Protein AF-A0A653HAN1-F1 (afdb_monomer_lite)

Structure (mmCIF, N/CA/C/O backbone):
data_AF-A0A653HAN1-F1
#
_entry.id   AF-A0A653HAN1-F1
#
loop_
_atom_site.group_PDB
_atom_site.id
_atom_site.type_symbol
_atom_site.label_atom_id
_atom_site.label_alt_id
_atom_site.label_comp_id
_atom_site.label_asym_id
_atom_site.label_entity_id
_atom_site.label_seq_id
_atom_site.pdbx_PDB_ins_code
_atom_site.Cartn_x
_atom_site.Cartn_y
_atom_site.Cartn_z
_atom_site.occupancy
_atom_site.B_iso_or_equiv
_atom_site.auth_seq_id
_atom_site.auth_comp_id
_atom_site.auth_asym_id
_atom_site.auth_atom_id
_atom_site.pdbx_PDB_model_num
ATOM 1 N N . MET A 1 1 ? 13.012 9.417 -25.293 1.00 41.69 1 MET A N 1
ATOM 2 C CA . MET A 1 1 ? 13.480 8.548 -24.199 1.00 41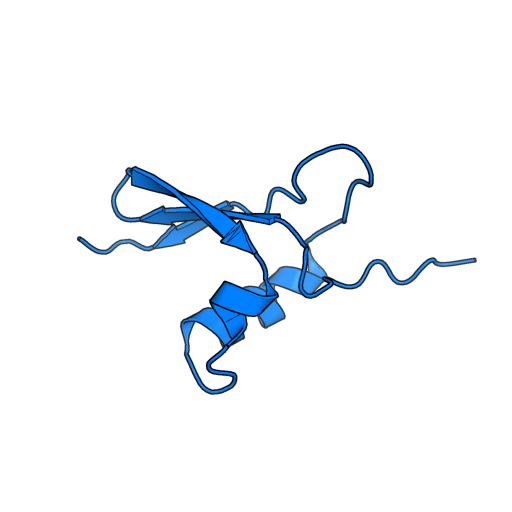.69 1 MET A CA 1
ATOM 3 C C . MET A 1 1 ? 12.451 8.693 -23.107 1.00 41.69 1 MET A C 1
ATOM 5 O O . MET A 1 1 ? 12.414 9.728 -22.459 1.00 41.69 1 MET A O 1
ATOM 9 N N . SER A 1 2 ? 11.508 7.758 -23.065 1.00 45.44 2 SER A N 1
ATOM 10 C CA . SER A 1 2 ? 10.496 7.696 -22.019 1.00 45.44 2 SER A CA 1
ATOM 11 C C . SER A 1 2 ? 11.116 6.836 -20.933 1.00 45.44 2 SER A C 1
ATOM 13 O O . SER A 1 2 ? 11.216 5.627 -21.111 1.00 45.44 2 SER A O 1
ATOM 15 N N . ASP A 1 3 ? 11.656 7.456 -19.890 1.00 48.31 3 ASP A N 1
ATOM 16 C CA . ASP A 1 3 ? 12.017 6.701 -18.698 1.00 48.31 3 ASP A CA 1
ATOM 17 C C . ASP A 1 3 ? 10.700 6.180 -18.113 1.00 48.31 3 ASP A C 1
ATOM 19 O O . ASP A 1 3 ? 9.870 6.957 -17.639 1.00 48.31 3 ASP A O 1
ATOM 23 N N . ASP A 1 4 ? 10.455 4.876 -18.258 1.00 52.66 4 ASP A N 1
ATOM 24 C CA . ASP A 1 4 ? 9.321 4.188 -17.648 1.00 52.66 4 ASP A CA 1
ATOM 25 C C . ASP A 1 4 ? 9.519 4.218 -16.134 1.00 52.66 4 ASP A C 1
ATOM 27 O O . ASP A 1 4 ? 10.216 3.412 -15.518 1.00 52.66 4 ASP A O 1
ATOM 31 N N . TYR A 1 5 ? 8.936 5.244 -15.547 1.00 58.94 5 TYR A N 1
ATOM 32 C CA . TYR A 1 5 ? 8.940 5.569 -14.140 1.00 58.94 5 TYR A CA 1
ATOM 33 C C . TYR A 1 5 ? 8.114 4.542 -13.334 1.00 58.94 5 TYR A C 1
ATOM 35 O O . TYR A 1 5 ? 6.991 4.801 -12.908 1.00 58.94 5 TYR A O 1
ATOM 43 N N . ALA A 1 6 ? 8.662 3.342 -13.147 1.00 69.50 6 ALA A N 1
ATOM 44 C CA . ALA A 1 6 ? 8.033 2.267 -12.383 1.00 69.50 6 ALA A CA 1
ATOM 45 C C . ALA A 1 6 ? 8.264 2.426 -10.868 1.00 69.50 6 ALA A C 1
ATOM 47 O O . ALA A 1 6 ? 9.346 2.827 -10.432 1.00 69.50 6 ALA A O 1
ATOM 48 N N . LEU A 1 7 ? 7.265 2.061 -10.053 1.00 76.88 7 LEU A N 1
ATOM 49 C CA . LEU A 1 7 ? 7.452 1.903 -8.608 1.00 76.88 7 LEU A CA 1
ATOM 50 C C . LEU A 1 7 ? 8.519 0.836 -8.338 1.00 76.88 7 LEU A C 1
ATOM 52 O O . LEU A 1 7 ? 8.425 -0.297 -8.808 1.00 76.88 7 LEU A O 1
ATOM 56 N N . THR A 1 8 ? 9.511 1.195 -7.536 1.00 83.44 8 THR A N 1
ATOM 57 C CA . THR A 1 8 ? 10.512 0.270 -6.996 1.00 83.44 8 THR A CA 1
ATOM 58 C C . THR A 1 8 ? 10.125 -0.175 -5.588 1.00 83.44 8 THR A C 1
ATOM 60 O O . THR A 1 8 ? 9.341 0.491 -4.914 1.00 83.44 8 THR A O 1
ATOM 63 N N . GLU A 1 9 ? 10.720 -1.262 -5.097 1.00 85.50 9 GLU A N 1
ATOM 64 C CA . GLU A 1 9 ? 10.524 -1.759 -3.723 1.00 85.50 9 GLU A CA 1
ATOM 65 C C . GLU A 1 9 ? 10.742 -0.673 -2.648 1.00 85.50 9 GLU A C 1
ATOM 67 O O . GLU A 1 9 ? 10.031 -0.652 -1.641 1.00 85.50 9 GLU A O 1
ATOM 72 N N . ASP A 1 10 ? 11.656 0.272 -2.893 1.00 85.19 10 ASP A N 1
ATOM 73 C CA . ASP A 1 10 ? 12.003 1.374 -1.983 1.00 85.19 10 ASP A CA 1
ATOM 74 C C . ASP A 1 10 ? 11.136 2.633 -2.163 1.00 85.19 10 ASP A C 1
ATOM 76 O O . ASP A 1 10 ? 11.296 3.621 -1.439 1.00 85.19 10 ASP A O 1
ATOM 80 N N . SER A 1 11 ? 10.200 2.623 -3.115 1.00 83.38 11 SER A N 1
ATOM 81 C CA . SER A 1 11 ? 9.309 3.756 -3.362 1.00 83.38 11 SER A CA 1
ATOM 82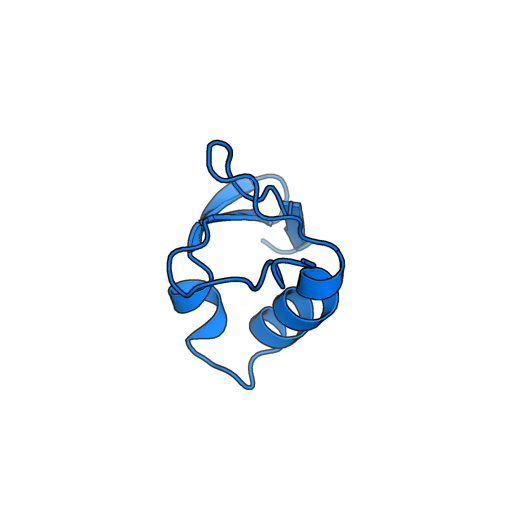 C C . SER A 1 11 ? 8.448 4.027 -2.132 1.00 83.38 11 SER A C 1
ATOM 84 O O . SER A 1 11 ? 7.716 3.154 -1.668 1.00 83.38 11 SER A O 1
ATOM 86 N N . ARG A 1 12 ? 8.546 5.240 -1.579 1.00 85.44 12 ARG A N 1
ATOM 87 C CA . ARG A 1 12 ? 7.805 5.644 -0.375 1.00 85.44 12 ARG A CA 1
ATOM 88 C C . ARG A 1 12 ? 6.350 5.935 -0.722 1.00 85.44 12 ARG A C 1
ATOM 90 O O . ARG A 1 12 ? 6.092 6.702 -1.641 1.00 85.44 12 ARG A O 1
ATOM 97 N N . ILE A 1 13 ? 5.432 5.372 0.056 1.00 84.38 13 ILE A N 1
ATOM 98 C CA . ILE A 1 13 ? 3.981 5.485 -0.116 1.00 84.38 13 ILE A CA 1
ATOM 99 C C . ILE A 1 13 ? 3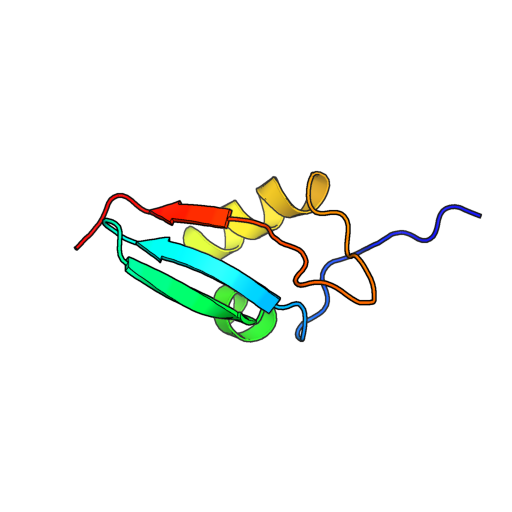.368 6.066 1.160 1.00 84.38 13 ILE A C 1
ATOM 101 O O . ILE A 1 13 ? 3.704 5.627 2.264 1.00 84.38 13 ILE A O 1
ATOM 105 N N . GLU A 1 14 ? 2.463 7.033 1.007 1.00 87.75 14 GLU A N 1
ATOM 106 C CA . GLU A 1 14 ? 1.695 7.618 2.108 1.00 87.75 14 GLU A CA 1
ATOM 107 C C . GLU A 1 14 ? 0.285 7.011 2.157 1.00 87.75 14 GLU A C 1
ATOM 109 O O . GLU A 1 14 ? -0.458 7.012 1.177 1.00 87.75 14 GLU A O 1
ATOM 114 N N . LEU A 1 15 ? -0.098 6.488 3.319 1.00 87.31 15 LEU A N 1
ATOM 115 C CA . LEU A 1 15 ? -1.427 5.939 3.569 1.00 87.31 15 LEU A CA 1
ATOM 116 C C . LEU A 1 15 ? -2.165 6.832 4.553 1.00 87.31 15 LEU A C 1
ATOM 118 O O . LEU A 1 15 ? -1.664 7.096 5.645 1.00 87.31 15 LEU A O 1
ATOM 122 N N . ASN A 1 16 ? -3.381 7.227 4.206 1.00 89.50 16 ASN A N 1
ATOM 123 C CA . ASN A 1 16 ? -4.313 7.867 5.115 1.00 89.50 16 ASN A CA 1
ATOM 124 C C . ASN A 1 16 ? -5.390 6.850 5.510 1.00 89.50 16 ASN A C 1
ATOM 126 O O . ASN A 1 16 ? -6.270 6.526 4.716 1.00 89.50 16 ASN A O 1
ATOM 130 N N . VAL A 1 17 ? -5.297 6.318 6.726 1.00 91.25 17 VAL A N 1
ATOM 131 C CA . VAL A 1 17 ? -6.200 5.282 7.242 1.00 91.25 17 VAL A CA 1
ATOM 132 C C . VAL A 1 17 ? -7.061 5.886 8.343 1.00 91.25 17 VAL A C 1
ATOM 134 O O . VAL A 1 17 ? -6.536 6.244 9.398 1.00 91.25 17 VAL A O 1
ATOM 137 N N . GLY A 1 18 ? -8.356 6.076 8.079 1.00 91.88 18 GLY A N 1
ATOM 138 C CA . GLY A 1 18 ? -9.292 6.672 9.043 1.00 91.88 18 GLY A CA 1
ATOM 139 C C . GLY A 1 18 ? -8.888 8.074 9.526 1.00 91.88 18 GLY A C 1
ATOM 140 O O . GLY A 1 18 ? -9.167 8.443 10.664 1.00 91.88 18 GLY A O 1
ATOM 141 N N . GLY A 1 19 ? -8.167 8.846 8.703 1.00 89.12 19 GLY A N 1
ATOM 142 C CA . GLY A 1 19 ? -7.628 10.164 9.064 1.00 89.12 19 GLY A CA 1
ATOM 143 C C . GLY A 1 19 ? -6.208 10.142 9.643 1.00 89.12 19 GLY A C 1
ATOM 144 O O . GLY A 1 19 ? -5.621 11.204 9.853 1.00 89.12 19 GLY A O 1
ATOM 145 N N . LYS A 1 20 ? -5.620 8.962 9.884 1.00 91.88 20 LYS A N 1
ATOM 146 C CA . LYS A 1 20 ? -4.247 8.820 10.383 1.00 91.88 20 LYS A CA 1
ATOM 147 C C . LYS A 1 20 ? -3.266 8.531 9.248 1.00 91.88 20 LYS A C 1
ATOM 149 O O . LYS A 1 20 ? -3.447 7.588 8.482 1.00 91.88 20 LYS A O 1
ATOM 154 N N . LYS A 1 21 ? -2.193 9.323 9.183 1.00 91.38 21 LYS A N 1
ATOM 155 C CA . LYS A 1 21 ? -1.146 9.205 8.161 1.00 91.38 21 LYS A CA 1
ATOM 156 C C . LYS A 1 21 ? -0.064 8.203 8.560 1.00 91.38 21 LYS A C 1
ATOM 158 O O . LYS A 1 21 ? 0.461 8.254 9.672 1.00 91.38 21 LYS A O 1
ATOM 163 N N . TYR A 1 22 ? 0.296 7.336 7.624 1.00 90.50 22 TYR A N 1
ATOM 164 C CA . TYR A 1 22 ? 1.391 6.378 7.714 1.00 90.50 22 TYR A CA 1
ATOM 165 C C . TYR A 1 22 ? 2.279 6.506 6.481 1.00 90.50 22 TYR A C 1
ATOM 167 O O . TYR A 1 22 ? 1.791 6.777 5.390 1.00 90.50 22 TYR A O 1
ATOM 175 N N . ILE A 1 23 ? 3.578 6.267 6.644 1.00 90.06 23 ILE A N 1
ATOM 176 C CA . ILE A 1 23 ? 4.523 6.191 5.527 1.00 90.06 23 ILE A CA 1
ATOM 177 C C . ILE A 1 23 ? 5.139 4.797 5.536 1.00 90.06 23 ILE A C 1
ATOM 179 O O . ILE A 1 23 ? 5.626 4.339 6.568 1.00 90.06 23 ILE A O 1
ATOM 183 N N . THR A 1 24 ? 5.125 4.138 4.384 1.00 90.19 24 THR A N 1
ATOM 184 C CA . THR A 1 24 ? 5.729 2.817 4.171 1.00 90.19 24 THR A CA 1
ATOM 185 C C . THR A 1 24 ? 6.454 2.784 2.825 1.00 90.19 24 THR A C 1
ATOM 187 O O . THR A 1 24 ? 6.524 3.803 2.137 1.00 90.19 24 THR A O 1
ATOM 190 N N . THR A 1 25 ? 7.013 1.639 2.446 1.00 89.44 25 THR A N 1
ATOM 191 C CA . THR A 1 25 ? 7.544 1.406 1.099 1.00 89.44 25 THR A CA 1
ATOM 192 C C . THR A 1 25 ? 6.618 0.499 0.298 1.00 89.44 25 THR A C 1
ATOM 194 O O . THR A 1 25 ? 5.858 -0.293 0.865 1.00 89.44 25 THR A O 1
ATOM 197 N N . PHE A 1 26 ? 6.686 0.605 -1.027 1.00 87.88 26 PHE A N 1
ATOM 198 C CA . PHE A 1 26 ? 5.948 -0.254 -1.944 1.00 87.88 26 PHE A CA 1
ATOM 199 C C . PHE A 1 26 ? 6.239 -1.736 -1.682 1.00 87.88 26 PHE A C 1
ATOM 201 O O . PHE A 1 26 ? 5.300 -2.517 -1.564 1.00 87.88 26 PHE A O 1
ATOM 208 N N . GLY A 1 27 ? 7.503 -2.112 -1.475 1.00 89.88 27 GLY A N 1
ATOM 209 C CA . GLY A 1 27 ? 7.882 -3.500 -1.206 1.00 89.88 27 GLY A CA 1
ATOM 210 C C . GLY A 1 27 ? 7.252 -4.081 0.060 1.00 89.88 27 GLY A C 1
ATOM 211 O O . GLY A 1 27 ? 6.757 -5.208 0.078 1.00 89.88 27 GLY A O 1
ATOM 212 N N . LEU A 1 28 ? 7.183 -3.281 1.130 1.00 92.19 28 LEU A N 1
ATOM 213 C CA . LEU A 1 28 ? 6.504 -3.675 2.368 1.00 92.19 28 LEU A CA 1
ATOM 214 C C . LEU A 1 28 ? 4.990 -3.783 2.179 1.00 92.19 28 LEU A C 1
ATOM 216 O O . LEU A 1 28 ? 4.371 -4.730 2.665 1.00 92.19 28 LEU A O 1
ATOM 220 N N . LEU A 1 29 ? 4.403 -2.824 1.467 1.00 89.81 29 LEU A N 1
ATOM 221 C CA . LEU A 1 29 ? 2.969 -2.760 1.219 1.00 89.81 29 LEU A CA 1
ATOM 222 C C . LEU A 1 29 ? 2.483 -3.899 0.306 1.00 89.81 29 LEU A C 1
ATOM 224 O O . LEU A 1 29 ? 1.420 -4.469 0.544 1.00 89.81 29 LEU A O 1
ATOM 228 N N . CYS A 1 30 ? 3.288 -4.270 -0.689 1.00 91.12 30 CYS A N 1
ATOM 229 C CA . CYS A 1 30 ? 3.017 -5.331 -1.657 1.00 91.12 30 CYS A CA 1
ATOM 230 C C . CYS A 1 30 ? 3.671 -6.677 -1.315 1.00 91.12 30 CYS A C 1
ATOM 232 O O . CYS A 1 30 ? 3.683 -7.591 -2.142 1.00 91.12 30 CYS A O 1
ATOM 234 N N . LYS A 1 31 ? 4.155 -6.855 -0.077 1.00 93.19 31 LYS A N 1
ATOM 235 C CA . LYS A 1 31 ? 4.757 -8.117 0.380 1.00 93.19 31 LYS A CA 1
ATOM 236 C C . LYS A 1 31 ? 3.835 -9.324 0.166 1.00 93.19 31 LYS A C 1
ATOM 238 O O . LYS A 1 31 ? 4.306 -10.416 -0.141 1.00 93.19 31 LYS A O 1
ATOM 243 N N . CYS A 1 32 ? 2.524 -9.128 0.319 1.00 93.50 32 CYS A N 1
ATOM 244 C CA . CYS A 1 32 ? 1.505 -10.092 -0.086 1.00 93.50 32 CYS A CA 1
ATOM 245 C C . CYS A 1 32 ? 0.898 -9.655 -1.427 1.00 93.50 32 CYS A C 1
ATOM 247 O O . CYS A 1 32 ? 0.019 -8.788 -1.456 1.00 93.50 32 CYS A O 1
ATOM 249 N N . LYS A 1 33 ? 1.378 -10.248 -2.527 1.00 90.38 33 LYS A N 1
ATOM 250 C CA . LYS A 1 33 ? 1.007 -9.856 -3.899 1.00 90.38 33 LYS A CA 1
ATOM 251 C C . LYS A 1 33 ? -0.482 -10.036 -4.204 1.00 90.38 33 LYS A C 1
ATOM 253 O O . LYS A 1 33 ? -1.050 -9.221 -4.917 1.00 90.38 33 LYS A O 1
ATOM 258 N N . ASP A 1 34 ? -1.115 -11.033 -3.590 1.00 92.94 34 ASP A N 1
ATOM 259 C CA . ASP A 1 34 ? -2.539 -11.337 -3.791 1.00 92.94 34 ASP A CA 1
ATOM 260 C C . ASP A 1 34 ? -3.460 -10.523 -2.866 1.00 92.94 34 ASP A C 1
ATOM 262 O O . ASP A 1 34 ? -4.679 -10.702 -2.858 1.00 92.94 34 ASP A O 1
ATOM 266 N N . SER A 1 35 ? -2.897 -9.632 -2.042 1.00 92.62 35 SER A N 1
ATOM 267 C CA . SER A 1 35 ? -3.700 -8.787 -1.165 1.00 92.62 35 SER A CA 1
ATOM 268 C C . SER A 1 35 ? -4.418 -7.692 -1.951 1.00 92.62 35 SER A C 1
ATOM 270 O O . SER A 1 35 ? -3.865 -7.075 -2.863 1.00 92.62 35 SER A O 1
ATOM 272 N N . TYR A 1 36 ? -5.638 -7.374 -1.517 1.00 90.19 36 TYR A N 1
ATOM 273 C CA . TYR A 1 36 ? -6.409 -6.260 -2.070 1.00 90.19 36 TYR A CA 1
ATOM 274 C C . TYR A 1 36 ? -5.654 -4.925 -1.980 1.00 90.19 36 TYR A C 1
ATOM 276 O O . TYR A 1 36 ? -5.725 -4.101 -2.888 1.00 90.19 36 TYR A O 1
ATOM 284 N N . LEU A 1 37 ? -4.877 -4.735 -0.908 1.00 87.31 37 LEU A N 1
ATOM 285 C CA . LEU A 1 37 ? -4.052 -3.545 -0.730 1.00 87.31 37 LEU A CA 1
ATOM 286 C C . LEU A 1 37 ? -2.984 -3.432 -1.826 1.00 87.31 37 LEU A C 1
ATOM 288 O O . LEU A 1 37 ? -2.836 -2.360 -2.403 1.00 87.31 37 LEU A O 1
ATOM 292 N N . CYS A 1 38 ? -2.288 -4.524 -2.157 1.00 88.88 38 CYS A N 1
ATOM 293 C CA . CYS A 1 38 ? -1.306 -4.503 -3.237 1.00 88.88 38 CYS A CA 1
ATOM 294 C C . CYS A 1 38 ? -1.962 -4.251 -4.603 1.00 88.88 38 CYS A C 1
ATOM 296 O O . CYS A 1 38 ? -1.467 -3.432 -5.376 1.00 88.88 38 CYS A O 1
ATOM 298 N N . ALA A 1 39 ? -3.116 -4.874 -4.867 1.00 88.38 39 ALA A N 1
ATOM 299 C CA . ALA A 1 39 ? -3.865 -4.664 -6.105 1.00 88.38 39 ALA A CA 1
ATOM 300 C C . ALA A 1 39 ? -4.259 -3.189 -6.314 1.00 88.38 39 ALA A C 1
ATOM 302 O O . ALA A 1 39 ? -4.059 -2.658 -7.402 1.00 88.38 39 ALA A O 1
ATOM 303 N N . ILE A 1 40 ? -4.740 -2.499 -5.269 1.00 85.88 40 ILE A N 1
ATOM 304 C CA . ILE A 1 40 ? -5.066 -1.062 -5.342 1.00 85.88 40 ILE A CA 1
ATOM 305 C C . ILE A 1 40 ? -3.834 -0.225 -5.699 1.00 85.88 40 ILE A C 1
ATOM 307 O O . ILE A 1 40 ? -3.929 0.712 -6.491 1.00 85.88 40 ILE A O 1
ATOM 311 N N . VAL A 1 41 ? -2.681 -0.525 -5.100 1.00 84.19 41 VAL A N 1
ATOM 312 C CA . VAL A 1 41 ? -1.463 0.266 -5.325 1.00 84.19 41 VAL A CA 1
ATOM 313 C C . VAL A 1 41 ? -0.885 0.038 -6.711 1.00 84.19 41 VAL A C 1
ATOM 315 O O . VAL A 1 41 ? -0.446 0.998 -7.335 1.00 84.19 41 VAL A O 1
ATOM 318 N N . LEU A 1 42 ? -0.945 -1.192 -7.218 1.00 84.31 42 LEU A N 1
ATOM 319 C CA . LEU A 1 42 ? -0.566 -1.519 -8.594 1.00 84.31 42 LEU A CA 1
ATOM 320 C C . LEU A 1 42 ? -1.511 -0.890 -9.627 1.00 84.31 42 LEU A C 1
ATOM 322 O O . LEU A 1 42 ? -1.062 -0.408 -10.661 1.00 84.31 42 LEU A O 1
ATOM 326 N N . ASP A 1 43 ? -2.814 -0.847 -9.354 1.00 82.38 43 ASP A N 1
ATOM 327 C CA . ASP A 1 43 ? -3.767 -0.168 -10.237 1.00 82.38 43 ASP A CA 1
ATOM 328 C C . ASP A 1 43 ? -3.485 1.342 -10.284 1.00 82.38 43 ASP A C 1
ATOM 330 O O . ASP A 1 43 ? -3.407 1.958 -11.349 1.00 82.38 43 ASP A O 1
ATOM 334 N N . ARG A 1 44 ? -3.203 1.935 -9.118 1.00 73.88 44 ARG A N 1
ATOM 335 C CA . ARG A 1 44 ? -2.872 3.357 -9.014 1.00 73.88 44 ARG A CA 1
ATOM 336 C C . ARG A 1 44 ? -1.464 3.711 -9.462 1.00 73.88 44 ARG A C 1
ATOM 338 O O . ARG A 1 44 ? -1.241 4.883 -9.757 1.00 73.88 44 ARG A O 1
ATOM 345 N N . SER A 1 45 ? -0.535 2.759 -9.573 1.00 69.88 45 SER A N 1
ATOM 346 C CA . SER A 1 45 ? 0.844 3.039 -9.991 1.00 69.88 45 SER A CA 1
ATOM 347 C C . SER A 1 45 ? 0.950 3.586 -11.405 1.00 69.88 45 SER A C 1
ATOM 349 O O . SER A 1 45 ? 1.908 4.287 -11.706 1.00 69.88 45 SER A O 1
ATOM 351 N N . GLN A 1 46 ? -0.064 3.360 -12.241 1.00 64.19 46 GLN A N 1
ATOM 352 C CA . GLN A 1 46 ? -0.182 3.981 -13.563 1.00 64.19 46 GLN A CA 1
ATOM 353 C C . GLN A 1 46 ? -0.3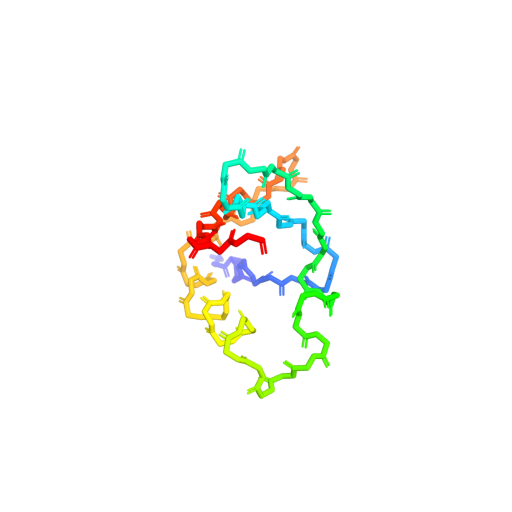35 5.514 -13.500 1.00 64.19 46 GLN A C 1
ATOM 355 O O . GLN A 1 46 ? -0.116 6.196 -14.497 1.00 64.19 46 GLN A O 1
ATOM 360 N N . TYR A 1 47 ? -0.684 6.058 -12.330 1.00 60.53 47 TYR A N 1
ATOM 361 C CA . TYR A 1 47 ? -0.860 7.490 -12.075 1.00 60.53 47 TYR A CA 1
ATOM 362 C C . TYR A 1 47 ? 0.185 8.062 -11.106 1.00 60.53 47 TYR A C 1
ATOM 364 O O . TYR A 1 47 ? 0.120 9.242 -10.755 1.00 60.53 47 TYR A O 1
ATOM 372 N N . ILE A 1 48 ? 1.136 7.244 -10.641 1.00 60.06 48 ILE A N 1
ATOM 373 C CA . ILE A 1 48 ? 2.190 7.682 -9.726 1.00 60.06 48 ILE A CA 1
ATOM 374 C C . ILE A 1 48 ? 3.407 8.063 -10.556 1.00 60.06 48 ILE A C 1
ATOM 376 O O . ILE A 1 48 ? 4.108 7.199 -11.068 1.00 60.06 48 ILE A O 1
ATOM 380 N N . TYR A 1 49 ? 3.685 9.360 -10.641 1.00 56.97 49 TYR A N 1
ATOM 381 C CA . TYR A 1 49 ? 4.955 9.850 -11.162 1.00 56.97 49 TYR A CA 1
ATOM 382 C C . TYR A 1 49 ? 5.996 9.828 -10.024 1.00 56.97 49 TYR A C 1
ATOM 384 O O . TYR A 1 49 ? 5.845 10.569 -9.047 1.00 56.97 49 TYR A O 1
ATOM 392 N N . PRO A 1 50 ? 7.046 8.993 -10.096 1.00 52.44 50 PRO A N 1
ATOM 393 C CA . PRO A 1 50 ? 8.177 9.021 -9.191 1.00 52.44 50 PRO A CA 1
ATOM 394 C C . PRO A 1 50 ? 8.924 10.329 -9.422 1.00 52.44 50 PRO A C 1
ATOM 396 O O . PRO A 1 50 ? 9.588 10.530 -10.437 1.00 52.44 50 PRO A O 1
ATOM 399 N N . CYS A 1 51 ? 8.810 11.243 -8.469 1.00 49.28 51 CYS A N 1
ATOM 400 C CA . CYS A 1 51 ? 9.728 12.359 -8.391 1.00 49.28 51 CYS A CA 1
ATO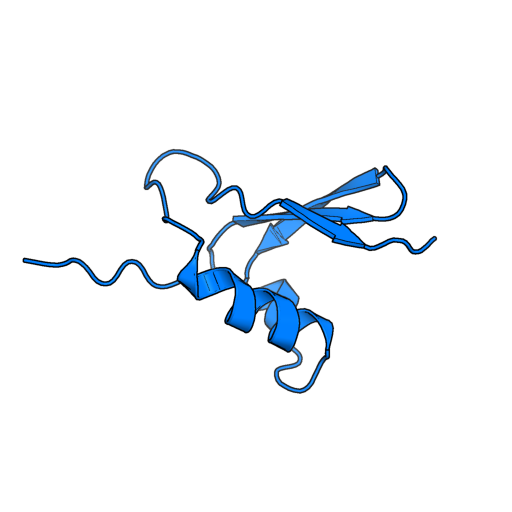M 401 C C . CYS A 1 51 ? 11.003 11.867 -7.685 1.00 49.28 51 CYS A C 1
ATOM 403 O O . CYS A 1 51 ? 10.910 11.325 -6.582 1.00 49.28 51 CYS A O 1
ATOM 405 N N . PRO A 1 52 ? 12.199 12.051 -8.266 1.00 47.69 52 PRO A N 1
ATOM 406 C CA . PRO A 1 52 ? 13.450 11.549 -7.692 1.00 47.69 52 PRO A CA 1
ATOM 407 C C . PRO A 1 52 ? 13.839 12.217 -6.358 1.00 47.69 52 PRO A C 1
ATOM 409 O O . PRO A 1 52 ? 14.736 11.736 -5.671 1.00 47.69 52 PRO A O 1
ATOM 412 N N . THR A 1 53 ? 13.179 13.313 -5.970 1.00 46.69 53 THR A N 1
ATOM 413 C CA . THR A 1 53 ? 13.509 14.108 -4.771 1.00 46.69 53 THR A CA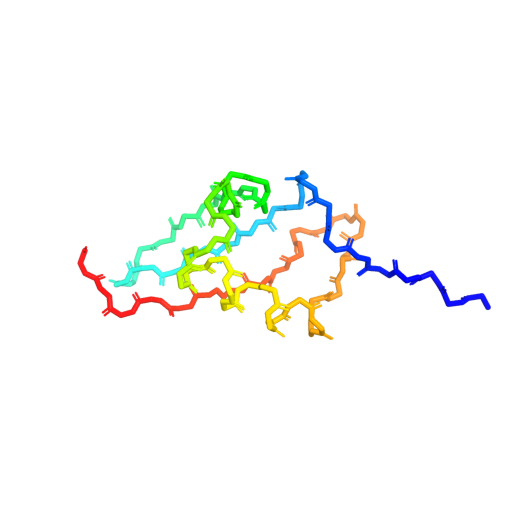 1
ATOM 414 C C . THR A 1 53 ? 12.338 14.352 -3.821 1.00 46.69 53 THR A C 1
ATOM 416 O O . THR A 1 53 ? 12.547 14.867 -2.723 1.00 46.69 53 THR A O 1
ATOM 419 N N . SER A 1 54 ? 11.120 13.950 -4.177 1.00 47.56 54 SER A N 1
ATOM 420 C CA . SER A 1 54 ? 9.954 14.036 -3.298 1.00 47.56 54 SER A CA 1
ATOM 421 C C . SER A 1 54 ? 9.271 12.683 -3.244 1.00 47.56 54 SER A C 1
ATOM 423 O O . SER A 1 54 ? 9.194 12.001 -4.260 1.00 47.56 54 SER A O 1
ATOM 425 N N . ILE A 1 55 ? 8.775 12.309 -2.061 1.00 51.19 55 ILE A N 1
ATOM 426 C CA . ILE A 1 55 ? 7.855 11.181 -1.856 1.00 51.19 55 ILE A CA 1
ATOM 427 C C . ILE A 1 55 ? 6.958 11.085 -3.093 1.00 51.19 55 ILE A C 1
ATOM 429 O O . ILE A 1 55 ? 6.300 12.072 -3.423 1.00 51.19 55 ILE A O 1
ATOM 433 N N . ALA A 1 56 ? 7.002 9.961 -3.815 1.00 52.72 56 ALA A N 1
ATOM 434 C CA . ALA A 1 56 ? 6.053 9.696 -4.884 1.00 52.72 56 ALA A CA 1
ATOM 435 C C . ALA A 1 56 ? 4.688 9.650 -4.195 1.00 52.72 56 ALA A C 1
ATOM 437 O O . ALA A 1 56 ? 4.329 8.653 -3.571 1.00 52.72 56 ALA A O 1
ATOM 438 N N . SER A 1 57 ? 4.011 10.796 -4.136 1.00 52.84 57 SER A N 1
ATOM 439 C CA . SER A 1 57 ? 2.925 11.039 -3.195 1.00 52.84 57 SER A CA 1
ATOM 440 C C . SER A 1 57 ? 1.655 10.412 -3.742 1.00 52.84 57 SER A C 1
ATOM 442 O O . SER A 1 57 ? 0.740 11.095 -4.196 1.00 52.84 57 SER A O 1
ATOM 444 N N . CYS A 1 58 ? 1.619 9.085 -3.749 1.00 61.78 58 CYS A N 1
ATOM 445 C CA . CYS A 1 58 ? 0.381 8.351 -3.857 1.00 61.78 58 CYS A CA 1
ATOM 446 C C . CYS A 1 58 ? -0.249 8.362 -2.472 1.00 61.78 58 CYS A C 1
ATOM 448 O O . CYS A 1 58 ? 0.131 7.568 -1.614 1.00 61.78 58 CYS A O 1
ATOM 450 N N . GLU A 1 59 ? -1.147 9.317 -2.237 1.00 70.31 59 GLU A N 1
ATOM 451 C CA . GLU A 1 59 ? -1.964 9.325 -1.030 1.00 70.31 59 GLU A CA 1
ATOM 452 C C . GLU A 1 59 ? -3.113 8.330 -1.238 1.00 70.31 59 GLU A C 1
ATOM 454 O O . GLU A 1 59 ? -4.001 8.517 -2.078 1.00 70.31 59 GLU A O 1
ATOM 459 N N . ILE A 1 60 ? -3.062 7.218 -0.508 1.00 80.00 60 ILE A N 1
ATOM 460 C CA . ILE A 1 60 ? -4.102 6.188 -0.551 1.00 80.00 60 ILE A CA 1
ATOM 461 C C . ILE A 1 60 ? -4.982 6.354 0.679 1.00 80.00 60 ILE A C 1
ATOM 463 O O . ILE A 1 60 ? -4.508 6.248 1.809 1.00 80.00 60 ILE A O 1
ATOM 467 N N . PHE A 1 61 ? -6.271 6.583 0.449 1.00 83.00 61 PHE A N 1
ATOM 468 C CA . PHE A 1 61 ? -7.271 6.721 1.501 1.00 83.00 61 PHE A CA 1
ATOM 469 C C . PHE A 1 61 ? -7.933 5.374 1.778 1.00 83.00 61 PHE A C 1
ATOM 471 O O . PHE A 1 61 ? -8.463 4.734 0.869 1.00 83.00 61 PHE A O 1
ATOM 478 N N . ILE A 1 62 ? -7.902 4.954 3.038 1.00 86.00 62 ILE A N 1
ATOM 479 C CA . ILE A 1 62 ? -8.485 3.707 3.524 1.00 86.00 62 ILE A CA 1
ATOM 480 C C . ILE A 1 62 ? -9.463 4.066 4.643 1.00 86.00 62 ILE A C 1
ATOM 482 O O . ILE A 1 62 ? -9.059 4.445 5.741 1.00 86.00 62 ILE A O 1
ATOM 486 N N . ASP A 1 63 ? -10.758 3.949 4.368 1.00 89.19 63 ASP A N 1
ATOM 487 C CA . ASP A 1 63 ? -11.827 4.232 5.332 1.00 89.19 63 ASP A CA 1
ATOM 488 C C . ASP A 1 63 ? -12.012 3.057 6.307 1.00 89.19 63 ASP A C 1
ATOM 490 O O . ASP A 1 63 ? -12.926 2.241 6.181 1.00 89.19 63 ASP A O 1
ATOM 494 N N . ARG A 1 64 ? -11.041 2.880 7.211 1.00 84.00 64 ARG A N 1
ATOM 495 C CA . ARG A 1 64 ? -10.991 1.821 8.232 1.00 84.00 64 ARG A CA 1
ATOM 496 C C . ARG A 1 64 ? -10.381 2.365 9.530 1.00 84.00 64 ARG A C 1
ATOM 498 O O . ARG A 1 64 ? -9.629 3.335 9.483 1.00 84.00 64 ARG A O 1
ATOM 505 N N . ASN A 1 65 ? -10.692 1.703 10.650 1.00 68.62 65 ASN A N 1
ATOM 506 C CA . ASN A 1 65 ? -10.106 1.959 11.975 1.00 68.62 65 ASN A CA 1
ATOM 507 C C . ASN A 1 65 ? -8.762 1.256 12.170 1.00 68.62 65 ASN A C 1
ATOM 509 O O . ASN A 1 65 ? -8.653 0.089 11.724 1.00 68.62 65 ASN A O 1
#

Foldseek 3Di:
DPPPQFFDQQQWEWEQELNDIDIDGLVVQCVPVPDPSNVVVVVCRVVQHDDVPDRSYPYHYHDHD

pLDDT: mean 76.84, std 16.18, range [41.69, 93.5]

Secondary structure (DSSP, 8-state):
-----PPPTT-EEEEEETTEEEEEEHHHHTSSTTSHHHHHHHHHGGG----SSS----EEEE---

Sequence (65 aa):
MSDDYALTEDSRIELNVGGKKYITTFGLLCKCKDSYLCAIVLDRSQYIYPCPTSIASCEIFIDRN

Radius of gyration: 11.88 Å; chains: 1; bounding box: 25×25×36 Å